Protein AF-A0AAW6KD23-F1 (afdb_monomer)

InterPro domains:
  IPR025369 Domain of unknown function DUF4274 [PF14096] (29-103)

Radius of gyration: 14.16 Å; Cα contacts (8 Å, |Δi|>4): 89; chains: 1; bounding box: 31×31×36 Å

Organism: NCBI:txid1648923

Solvent-accessible surface area (backbone atoms only — not comparable to full-atom values): 6137 Å² total; per-residue (Å²): 133,57,74,65,53,52,53,52,48,51,40,57,77,74,72,50,55,70,71,60,44,31,59,46,42,44,64,50,75,50,46,66,58,53,35,54,47,64,75,67,56,66,69,92,78,51,61,65,51,60,48,22,40,70,68,12,89,44,50,43,70,69,43,51,50,49,53,32,54,75,62,52,39,65,47,57,75,77,39,47,66,60,47,72,70,46,87,52,54,72,60,39,52,52,42,52,53,46,53,49,51,71,68,63,76,112

pLDDT: mean 95.85, std 6.39, range [43.03, 98.5]

Sequence (106 aa):
MDKKDIKFLEELLYNTDKDDLVRVMRNIENPVILHVFAANYNWNSGFEVPKAILENENCNYGTGLLMFHYADGYRMLESPDDVSASALEEWKDFLIETYQKLIFAV

Secondary structure (DSSP, 8-state):
--HHHHHHHHHHHHHS-HHHHHHHHHH---HHHHHHHHHH--GGG-SHHHHHHHHSTT--HHHHHHHHHHTTTHHHHH-HHHHHT-S-HHHHHHHHHHHHHHHH--

Nearest PDB structures (foldseek):
  6sgb-assembly1_FA  TM=5.461E-01  e=7.230E+00  Trypanosoma brucei brucei

Structure (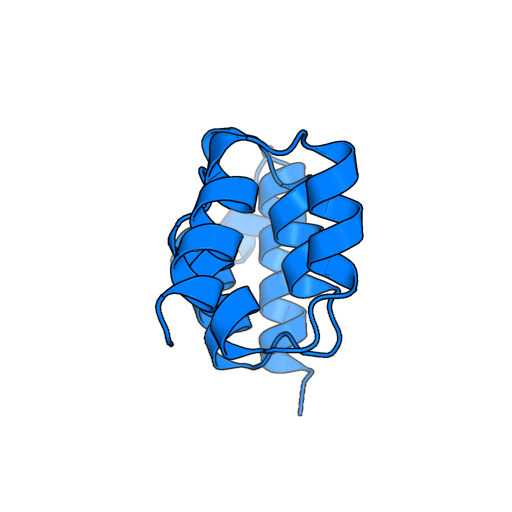mmCIF, N/CA/C/O backbone):
data_AF-A0AAW6KD23-F1
#
_entry.id   AF-A0AAW6KD23-F1
#
loop_
_atom_site.group_PDB
_atom_site.id
_atom_site.type_symbol
_atom_site.label_atom_id
_atom_site.label_alt_id
_atom_site.label_comp_id
_atom_site.label_asym_id
_atom_site.label_entity_id
_atom_site.label_seq_id
_atom_site.pdbx_PDB_ins_code
_atom_site.Cartn_x
_atom_site.Cartn_y
_atom_site.Cartn_z
_atom_site.occupancy
_atom_site.B_iso_or_equiv
_atom_site.auth_seq_id
_atom_site.auth_comp_id
_atom_site.auth_asym_id
_atom_site.auth_atom_id
_atom_site.pdbx_PDB_model_num
ATOM 1 N N . MET A 1 1 ? -15.422 -6.475 12.377 1.00 88.62 1 MET A N 1
ATOM 2 C CA . MET A 1 1 ? -15.276 -5.087 12.844 1.00 88.62 1 MET A CA 1
ATOM 3 C C . MET A 1 1 ? -16.524 -4.679 13.585 1.00 88.62 1 MET A C 1
ATOM 5 O O . MET A 1 1 ? -17.618 -5.022 13.142 1.00 88.62 1 MET A O 1
ATOM 9 N N . ASP A 1 2 ? -16.357 -3.981 14.698 1.00 95.12 2 ASP A N 1
ATOM 10 C CA . ASP A 1 2 ? -17.455 -3.384 15.451 1.00 95.12 2 ASP A CA 1
ATOM 11 C C . ASP A 1 2 ? -17.630 -1.883 15.122 1.00 95.12 2 ASP A C 1
ATOM 13 O O . ASP A 1 2 ? -16.980 -1.332 14.234 1.00 95.12 2 ASP A O 1
ATOM 17 N N . LYS A 1 3 ? -18.544 -1.198 15.822 1.00 96.62 3 LYS A N 1
ATOM 18 C CA . LYS A 1 3 ? -18.787 0.241 15.608 1.00 96.62 3 LYS A CA 1
ATOM 19 C C . LYS A 1 3 ? -17.598 1.127 15.995 1.00 96.62 3 LYS A C 1
ATOM 21 O O . LYS A 1 3 ? -17.474 2.220 15.449 1.00 96.62 3 LYS A O 1
ATOM 26 N N . LYS A 1 4 ? -16.772 0.708 16.957 1.00 97.12 4 LYS A N 1
ATOM 27 C CA . LYS A 1 4 ? -15.589 1.466 17.381 1.00 97.12 4 LYS A CA 1
ATOM 28 C C . LYS A 1 4 ? -14.509 1.375 16.312 1.00 97.12 4 LYS A C 1
ATOM 30 O O . LYS A 1 4 ? -13.943 2.407 15.974 1.00 97.12 4 LYS A O 1
ATOM 35 N N . ASP A 1 5 ? -14.311 0.189 15.739 1.00 97.38 5 ASP A N 1
ATOM 36 C CA . ASP A 1 5 ? -13.397 -0.027 14.613 1.00 97.38 5 ASP A CA 1
ATOM 37 C C . ASP A 1 5 ? -13.757 0.864 13.418 1.00 97.38 5 ASP A C 1
ATOM 39 O O . ASP A 1 5 ? -12.895 1.527 12.848 1.00 97.38 5 ASP A O 1
ATOM 43 N N . ILE A 1 6 ? -15.047 0.911 13.058 1.00 97.19 6 ILE A N 1
ATOM 44 C CA . ILE A 1 6 ? -15.534 1.738 11.943 1.00 97.19 6 ILE A CA 1
ATOM 45 C C . ILE A 1 6 ? -15.266 3.219 12.218 1.00 97.19 6 ILE A C 1
ATOM 47 O O . ILE A 1 6 ? -14.688 3.896 11.377 1.00 97.19 6 ILE A O 1
ATOM 51 N N . LYS A 1 7 ? -15.620 3.711 13.411 1.00 98.12 7 LYS A N 1
ATOM 52 C CA . LYS A 1 7 ? -15.394 5.114 13.777 1.00 98.12 7 LYS A CA 1
ATOM 53 C C . LYS A 1 7 ? -13.905 5.474 13.787 1.00 98.12 7 LYS A C 1
ATOM 55 O O . LYS A 1 7 ? -13.538 6.579 13.406 1.00 98.12 7 LYS A O 1
ATOM 60 N N . PHE A 1 8 ? -13.051 4.552 14.229 1.00 97.94 8 PHE A N 1
ATOM 61 C CA . PHE A 1 8 ? -11.605 4.740 14.190 1.00 97.94 8 PHE A CA 1
ATOM 62 C C . PHE A 1 8 ? -11.094 4.865 12.750 1.00 97.94 8 PHE A C 1
ATOM 64 O O . PHE A 1 8 ? -10.340 5.783 12.453 1.00 97.94 8 PHE A O 1
ATOM 71 N N . LEU A 1 9 ? -11.553 4.004 11.839 1.00 98.25 9 LEU A N 1
ATOM 72 C CA . LEU A 1 9 ? -11.205 4.094 10.420 1.00 98.25 9 LEU A CA 1
ATOM 73 C C . LEU A 1 9 ? -11.694 5.390 9.768 1.00 98.25 9 LEU A C 1
ATOM 75 O O . LEU A 1 9 ? -10.939 5.994 9.015 1.00 98.25 9 LEU A O 1
ATOM 79 N N . GLU A 1 10 ? -12.921 5.829 10.058 1.00 98.00 10 GLU A N 1
ATOM 80 C CA . GLU A 1 10 ? -13.453 7.104 9.557 1.00 98.00 10 GLU A CA 1
ATOM 81 C C . GLU A 1 10 ? -12.585 8.289 10.002 1.00 98.00 10 GLU A C 1
ATOM 83 O O . GLU A 1 10 ? -12.264 9.157 9.191 1.00 98.00 10 GLU A O 1
ATOM 88 N N . GLU A 1 11 ? -12.155 8.298 11.266 1.00 98.31 11 GLU A N 1
ATOM 89 C CA . GLU A 1 11 ? -11.271 9.339 11.792 1.00 98.31 11 GLU A CA 1
ATOM 90 C C . GLU A 1 11 ? -9.926 9.367 11.060 1.00 98.31 11 GLU A C 1
ATOM 92 O O . GLU A 1 11 ? -9.453 10.435 10.665 1.00 98.31 11 GLU A O 1
ATOM 97 N N . LEU A 1 12 ? -9.330 8.196 10.819 1.00 97.94 12 LEU A N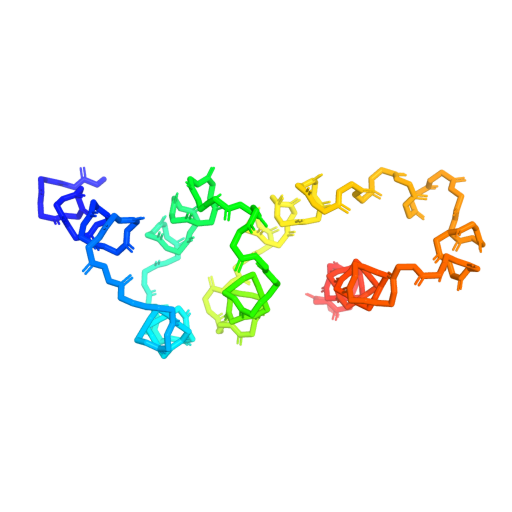 1
ATOM 98 C CA . LEU A 1 12 ? -8.081 8.093 10.069 1.00 97.94 12 LEU A CA 1
ATOM 99 C C . LEU A 1 12 ? -8.260 8.547 8.614 1.00 97.94 12 LEU A C 1
ATOM 101 O O . LEU A 1 12 ? -7.466 9.331 8.109 1.00 97.94 12 LEU A O 1
ATOM 105 N N . LEU A 1 13 ? -9.302 8.077 7.929 1.00 97.44 13 LEU A N 1
ATOM 106 C CA . LEU A 1 13 ? -9.495 8.334 6.499 1.00 97.44 13 LEU A CA 1
ATOM 107 C C . LEU A 1 13 ? -9.827 9.796 6.183 1.00 97.44 13 LEU A C 1
ATOM 109 O O . LEU A 1 13 ? -9.479 10.264 5.098 1.00 97.44 13 LEU A O 1
ATOM 113 N N . TYR A 1 14 ? -10.505 10.504 7.090 1.00 96.50 14 TYR A N 1
ATOM 114 C CA . TYR A 1 14 ? -11.095 11.806 6.768 1.00 96.50 14 TYR A CA 1
ATOM 115 C C . TYR A 1 14 ? -10.650 12.962 7.664 1.00 96.50 14 TYR A C 1
ATOM 117 O O . TYR A 1 14 ? -10.716 14.107 7.221 1.00 96.50 14 TYR A O 1
ATOM 125 N N . ASN A 1 15 ? -10.194 12.690 8.890 1.00 96.81 15 ASN A N 1
ATOM 126 C CA . ASN A 1 15 ? -9.978 13.731 9.902 1.00 96.81 15 ASN A CA 1
ATOM 127 C C . ASN A 1 15 ? -8.550 13.768 10.469 1.00 96.81 15 ASN A C 1
ATOM 129 O O . ASN A 1 15 ? -8.257 14.623 11.301 1.00 96.81 15 ASN A O 1
ATOM 133 N N . THR A 1 16 ? -7.662 12.874 10.030 1.00 96.62 16 THR A N 1
ATOM 134 C CA . THR A 1 16 ? -6.269 12.815 10.498 1.00 96.62 16 THR A CA 1
ATOM 135 C C . THR A 1 16 ? -5.331 13.400 9.446 1.00 96.62 16 THR A C 1
ATOM 137 O O . THR A 1 16 ? -5.473 13.119 8.255 1.00 96.62 16 THR A O 1
ATOM 140 N N . ASP A 1 17 ? -4.370 14.224 9.865 1.00 95.69 17 ASP A N 1
ATOM 141 C CA . ASP A 1 17 ? -3.364 14.762 8.952 1.00 95.69 17 ASP A CA 1
ATOM 142 C C . ASP A 1 17 ? -2.366 13.686 8.494 1.00 95.69 17 ASP A C 1
ATOM 144 O O . ASP A 1 17 ? -2.247 12.602 9.069 1.00 95.69 17 ASP A O 1
ATOM 148 N N . LYS A 1 18 ? -1.645 13.985 7.411 1.00 94.81 18 LYS A N 1
ATOM 149 C CA . LYS A 1 18 ? -0.762 13.023 6.747 1.00 94.81 18 LYS A CA 1
ATOM 150 C C . LYS A 1 18 ? 0.381 12.539 7.650 1.00 94.81 18 LYS A C 1
ATOM 152 O O . LYS A 1 18 ? 0.703 11.351 7.613 1.00 94.81 18 LYS A O 1
ATOM 157 N N . ASP A 1 19 ? 0.979 13.419 8.449 1.00 95.31 19 ASP A N 1
ATOM 158 C CA . ASP A 1 19 ? 2.145 13.072 9.270 1.00 95.31 19 ASP A CA 1
ATOM 159 C C . ASP A 1 19 ? 1.728 12.140 10.415 1.00 95.31 19 ASP A C 1
ATOM 161 O O . ASP A 1 19 ? 2.381 11.122 10.686 1.00 95.31 19 ASP A O 1
ATOM 165 N N . ASP A 1 20 ? 0.581 12.427 11.032 1.00 97.12 20 ASP A N 1
ATOM 166 C CA . ASP A 1 20 ? -0.029 11.550 12.024 1.00 97.12 20 ASP A CA 1
ATOM 167 C C . ASP A 1 20 ? -0.481 10.218 11.409 1.00 97.12 20 ASP A C 1
ATOM 169 O O . ASP A 1 20 ? -0.253 9.163 12.010 1.00 97.12 20 ASP A O 1
ATOM 173 N N . LEU A 1 21 ? -1.028 10.223 10.188 1.00 97.31 21 LEU A N 1
ATOM 174 C CA . LEU A 1 21 ? -1.382 9.000 9.466 1.00 97.31 21 LEU A CA 1
ATOM 175 C C . LEU A 1 21 ? -0.180 8.087 9.240 1.00 97.31 21 LEU A C 1
ATOM 177 O O . LEU A 1 21 ? -0.273 6.892 9.514 1.00 97.31 21 LEU A O 1
ATOM 181 N N . VAL A 1 22 ? 0.954 8.623 8.787 1.00 98.06 22 VAL A N 1
ATOM 182 C CA . VAL A 1 22 ? 2.188 7.844 8.595 1.00 98.06 22 VAL A CA 1
ATOM 183 C C . VAL A 1 22 ? 2.632 7.207 9.914 1.00 98.06 22 VAL A C 1
ATOM 185 O O . VAL A 1 22 ? 2.950 6.014 9.951 1.00 98.06 22 VAL A O 1
ATOM 188 N N . ARG A 1 23 ? 2.611 7.970 11.018 1.00 97.75 23 ARG A N 1
ATOM 189 C CA . ARG A 1 23 ? 2.956 7.449 12.350 1.00 97.75 23 ARG A CA 1
ATOM 190 C C . ARG A 1 23 ? 2.011 6.327 12.772 1.00 97.75 23 ARG A C 1
ATOM 192 O O . ARG A 1 23 ? 2.481 5.300 13.258 1.00 97.75 23 ARG A O 1
ATOM 199 N N . VAL A 1 24 ? 0.703 6.508 12.604 1.00 97.88 24 VAL A N 1
ATOM 200 C CA . VAL A 1 24 ? -0.295 5.498 12.979 1.00 97.88 24 VAL A CA 1
ATOM 201 C C . VAL A 1 24 ? -0.150 4.255 12.105 1.00 97.88 24 VAL A C 1
ATOM 203 O O . VAL A 1 24 ? -0.067 3.156 12.646 1.00 97.88 24 VAL A O 1
ATOM 206 N N . MET A 1 25 ? -0.041 4.404 10.782 1.00 98.19 25 MET A N 1
ATOM 207 C CA . MET A 1 25 ? 0.037 3.278 9.848 1.00 98.19 25 MET A CA 1
ATOM 208 C C . MET A 1 25 ? 1.224 2.364 10.100 1.00 98.19 25 MET A C 1
ATOM 210 O O . MET A 1 25 ? 1.066 1.165 9.924 1.00 98.19 25 MET A O 1
ATOM 214 N N . ARG A 1 26 ? 2.366 2.875 10.567 1.00 97.62 26 ARG A N 1
ATOM 215 C CA . ARG A 1 26 ? 3.516 2.035 10.945 1.00 97.62 26 ARG A CA 1
ATOM 216 C C . ARG A 1 26 ? 3.273 1.168 12.182 1.00 97.62 26 ARG A C 1
ATOM 218 O O . ARG A 1 26 ? 3.959 0.171 12.355 1.00 97.62 26 ARG A O 1
ATOM 225 N N . ASN A 1 27 ? 2.320 1.550 13.034 1.00 97.38 27 ASN A N 1
ATOM 226 C CA . ASN A 1 27 ? 2.112 0.964 14.361 1.00 97.38 27 ASN A CA 1
ATOM 227 C C . ASN A 1 27 ? 0.724 0.324 14.548 1.00 97.38 27 ASN A C 1
ATOM 229 O O . ASN A 1 27 ? 0.400 -0.107 15.651 1.00 97.38 27 ASN A O 1
ATOM 233 N N . ILE A 1 28 ? -0.127 0.262 13.514 1.00 96.75 28 ILE A N 1
ATOM 234 C CA . ILE A 1 28 ? -1.403 -0.462 13.615 1.00 96.75 28 ILE A CA 1
ATOM 235 C C . ILE A 1 28 ? -1.119 -1.946 13.849 1.00 96.75 28 ILE A C 1
ATOM 237 O O . ILE A 1 28 ? -0.547 -2.618 12.993 1.00 96.75 28 ILE A O 1
ATOM 241 N N . GLU A 1 29 ? -1.581 -2.449 14.991 1.00 96.62 29 GLU A N 1
ATOM 242 C CA . GLU A 1 29 ? -1.431 -3.852 15.390 1.00 96.62 29 GLU A CA 1
ATOM 243 C C . GLU A 1 29 ? -2.486 -4.764 14.760 1.00 96.62 29 GLU A C 1
ATOM 245 O O . GLU A 1 29 ? -2.263 -5.955 14.573 1.00 96.62 29 GLU A O 1
ATOM 250 N N . ASN A 1 30 ? -3.665 -4.223 14.436 1.00 97.00 30 ASN A N 1
ATOM 251 C CA . ASN A 1 30 ? -4.750 -5.016 13.876 1.00 97.00 30 ASN A CA 1
ATOM 252 C C . ASN A 1 30 ? -4.616 -5.103 12.342 1.00 97.00 30 ASN A C 1
ATOM 254 O O . ASN A 1 30 ? -4.930 -4.124 11.654 1.00 97.00 30 ASN A O 1
ATOM 258 N N . PRO A 1 31 ? -4.242 -6.267 11.774 1.00 96.69 31 PRO A N 1
ATOM 259 C CA . PRO A 1 31 ? -4.030 -6.407 10.334 1.00 96.69 31 PRO A CA 1
ATOM 260 C C . PRO A 1 31 ? -5.308 -6.183 9.516 1.00 96.69 31 PRO A C 1
ATOM 262 O O . PRO A 1 31 ? -5.229 -5.764 8.364 1.00 96.69 31 PRO A O 1
ATOM 265 N N . VAL A 1 32 ? -6.494 -6.418 10.093 1.00 97.44 32 VAL A N 1
ATOM 266 C CA . VAL A 1 32 ? -7.776 -6.154 9.421 1.00 97.44 32 VAL A CA 1
ATOM 267 C C . VAL A 1 32 ? -8.021 -4.652 9.306 1.00 97.44 32 VAL A C 1
ATOM 269 O O . VAL A 1 32 ? -8.443 -4.192 8.250 1.00 97.44 32 VAL A O 1
ATOM 272 N N . ILE A 1 33 ? -7.721 -3.873 10.350 1.00 98.19 33 ILE A N 1
ATOM 273 C CA . ILE A 1 33 ? -7.832 -2.406 10.295 1.00 98.19 33 ILE A CA 1
ATOM 274 C C . ILE A 1 33 ? -6.834 -1.842 9.287 1.00 98.19 33 ILE A C 1
ATOM 276 O O . ILE A 1 33 ? -7.221 -1.021 8.460 1.00 98.19 33 ILE A O 1
ATOM 280 N N . LEU A 1 34 ? -5.586 -2.325 9.302 1.00 98.31 34 LEU A N 1
ATOM 281 C CA . LEU A 1 34 ? -4.566 -1.916 8.334 1.00 98.31 34 LEU A CA 1
ATOM 282 C C . LEU A 1 34 ? -5.024 -2.193 6.894 1.00 98.31 34 LEU A C 1
ATOM 284 O O . LEU A 1 34 ? -4.942 -1.316 6.037 1.00 98.31 34 LEU A O 1
ATOM 288 N N . HIS A 1 35 ? -5.567 -3.388 6.643 1.00 98.31 35 HIS A N 1
ATOM 289 C CA . HIS A 1 35 ? -6.079 -3.778 5.331 1.00 98.31 35 HIS A CA 1
ATOM 290 C C . HIS A 1 35 ? -7.263 -2.915 4.878 1.00 98.31 35 HIS A C 1
ATOM 292 O O . HIS A 1 35 ? -7.291 -2.434 3.748 1.00 98.31 35 HIS A O 1
ATOM 298 N N . VAL A 1 36 ? -8.249 -2.697 5.754 1.00 98.31 36 VAL A N 1
ATOM 299 C CA . VAL A 1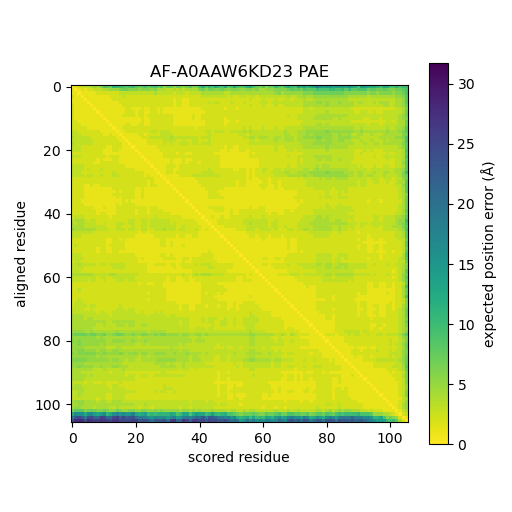 36 ? -9.433 -1.894 5.419 1.00 98.31 36 VAL A CA 1
ATOM 300 C C . VAL A 1 36 ? -9.055 -0.434 5.195 1.00 98.31 36 VAL A C 1
ATOM 302 O O . VAL A 1 36 ? -9.571 0.182 4.264 1.00 98.31 36 VAL A O 1
ATOM 305 N N . PHE A 1 37 ? -8.130 0.114 5.984 1.00 98.50 37 PHE A N 1
ATOM 306 C CA . PHE A 1 37 ? -7.600 1.450 5.738 1.00 98.50 37 PHE A CA 1
ATOM 307 C C . PHE A 1 37 ? -6.922 1.526 4.362 1.00 98.50 37 PHE A C 1
ATOM 309 O O . PHE A 1 37 ? -7.282 2.380 3.555 1.00 98.50 37 PHE A O 1
ATOM 316 N N . ALA A 1 38 ? -6.016 0.592 4.053 1.00 98.25 38 ALA A N 1
ATOM 317 C CA . ALA A 1 38 ? -5.329 0.517 2.762 1.00 98.25 38 ALA A CA 1
ATOM 318 C C . ALA A 1 38 ? -6.305 0.454 1.572 1.00 98.25 38 ALA A C 1
ATOM 320 O O . ALA A 1 38 ? -6.100 1.121 0.557 1.00 98.25 38 ALA A O 1
ATOM 321 N N . ALA A 1 39 ? -7.400 -0.298 1.721 1.00 98.19 39 ALA A N 1
ATOM 322 C CA . ALA A 1 39 ? -8.433 -0.449 0.699 1.00 98.19 39 ALA A CA 1
ATOM 323 C C . ALA A 1 39 ? -9.220 0.838 0.406 1.00 98.19 39 ALA A C 1
ATOM 325 O O . ALA A 1 39 ? -9.787 0.952 -0.680 1.00 98.19 39 ALA A O 1
ATOM 326 N N . ASN A 1 40 ? -9.266 1.779 1.355 1.00 98.00 40 ASN A N 1
ATOM 327 C CA . ASN A 1 40 ? -10.086 2.991 1.282 1.00 98.00 40 ASN A CA 1
ATOM 328 C C . ASN A 1 40 ? -9.267 4.291 1.237 1.00 98.00 40 ASN A C 1
ATOM 330 O O . ASN A 1 40 ? -9.841 5.365 1.057 1.00 98.00 40 ASN A O 1
ATOM 334 N N . TYR A 1 41 ? -7.945 4.217 1.401 1.00 97.81 41 TYR A N 1
ATOM 335 C CA . TYR A 1 41 ? -7.071 5.382 1.332 1.00 97.81 41 TYR A CA 1
ATOM 336 C C . TYR A 1 41 ? -7.141 6.054 -0.048 1.00 97.81 41 TYR A C 1
ATOM 338 O O . TYR A 1 41 ? -7.166 5.388 -1.082 1.00 97.81 41 TYR A O 1
ATOM 346 N N . ASN A 1 42 ? -7.140 7.388 -0.081 1.00 95.81 42 ASN A N 1
ATOM 347 C CA . ASN A 1 42 ? -7.106 8.154 -1.325 1.00 95.81 42 ASN A CA 1
ATOM 348 C C . ASN A 1 42 ? -5.670 8.244 -1.862 1.00 95.81 42 ASN A C 1
ATOM 350 O O . ASN A 1 42 ? -4.893 9.088 -1.427 1.00 95.81 42 ASN A O 1
ATOM 354 N N . TRP A 1 43 ? -5.330 7.429 -2.860 1.00 94.00 43 TRP A N 1
ATOM 355 C CA . TRP A 1 43 ? -3.980 7.380 -3.441 1.00 94.00 43 TRP A CA 1
ATOM 356 C C . TRP A 1 43 ? -3.528 8.690 -4.109 1.00 94.00 43 TRP A C 1
ATOM 358 O O . TRP A 1 43 ? -2.330 8.906 -4.279 1.00 94.00 43 TRP A O 1
ATOM 368 N N . ASN A 1 44 ? -4.448 9.618 -4.405 1.00 94.12 44 ASN A N 1
ATOM 369 C CA . ASN A 1 44 ? -4.083 10.970 -4.851 1.00 94.12 44 ASN A CA 1
ATOM 370 C C . ASN A 1 44 ? -3.348 11.785 -3.767 1.00 94.12 44 ASN A C 1
ATOM 372 O O . ASN A 1 44 ? -2.803 12.844 -4.066 1.00 94.12 44 ASN A O 1
ATOM 376 N N . SER A 1 45 ? -3.332 11.314 -2.517 1.00 93.88 45 SER A N 1
ATOM 377 C CA . SER A 1 45 ? -2.617 11.929 -1.394 1.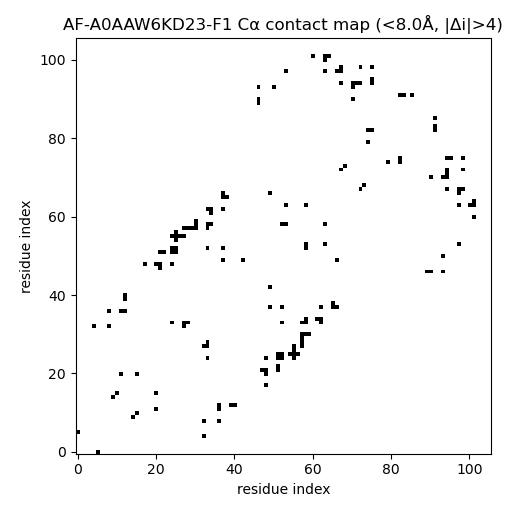00 93.88 45 SER A CA 1
ATOM 378 C C . SER A 1 45 ? -1.133 11.528 -1.308 1.00 93.88 45 SER A C 1
ATOM 380 O O . SER A 1 45 ? -0.443 11.960 -0.384 1.00 93.88 45 SER A O 1
ATOM 382 N N . GLY A 1 46 ? -0.625 10.766 -2.283 1.00 94.12 46 GLY A N 1
ATOM 383 C CA . GLY A 1 46 ? 0.790 10.412 -2.415 1.00 94.12 46 GLY A CA 1
ATOM 384 C C . GLY A 1 46 ? 1.165 9.065 -1.788 1.00 94.12 46 GLY A C 1
ATOM 385 O O . GLY A 1 46 ? 0.324 8.343 -1.255 1.00 94.12 46 GLY A O 1
ATOM 386 N N . PHE A 1 47 ? 2.455 8.720 -1.869 1.00 96.56 47 PHE A N 1
ATOM 387 C CA . PHE A 1 47 ? 2.964 7.384 -1.525 1.00 96.56 47 PHE A CA 1
ATOM 388 C C . PHE A 1 47 ? 3.474 7.226 -0.088 1.00 96.56 47 PHE A C 1
ATOM 390 O O . PHE A 1 47 ? 3.761 6.108 0.325 1.00 96.56 47 PHE A O 1
ATOM 397 N N . GLU A 1 48 ? 3.569 8.294 0.706 1.00 97.19 48 GLU A N 1
ATOM 398 C CA . GLU A 1 48 ? 4.099 8.209 2.079 1.00 97.19 48 GLU A CA 1
ATOM 399 C C . GLU A 1 48 ? 3.283 7.265 2.975 1.00 97.19 48 GLU A C 1
ATOM 401 O O . GLU A 1 48 ? 3.844 6.412 3.663 1.00 97.19 48 GLU A O 1
ATOM 406 N N . VAL A 1 49 ? 1.952 7.375 2.935 1.00 98.00 49 VAL A N 1
ATOM 407 C CA . VAL A 1 49 ? 1.054 6.506 3.708 1.00 98.00 49 VAL A CA 1
ATOM 408 C C . VAL A 1 49 ? 1.054 5.069 3.155 1.00 98.00 49 VAL A C 1
ATOM 410 O O . VAL A 1 49 ? 1.226 4.144 3.949 1.00 98.00 49 VAL A O 1
ATOM 413 N N . PRO A 1 50 ? 0.960 4.829 1.829 1.00 97.94 50 PRO A N 1
ATOM 414 C CA . PRO A 1 50 ? 1.208 3.512 1.240 1.00 97.94 50 PRO A CA 1
ATOM 415 C C . PRO A 1 50 ? 2.526 2.856 1.676 1.00 97.94 50 PRO A C 1
ATOM 417 O O . PRO A 1 50 ? 2.533 1.674 2.020 1.00 97.94 50 PRO A O 1
ATOM 420 N N . LYS A 1 51 ? 3.634 3.608 1.707 1.00 97.69 51 LYS A N 1
ATOM 421 C CA . LYS A 1 51 ? 4.938 3.109 2.173 1.00 97.69 51 LYS A CA 1
ATOM 422 C C . LYS A 1 51 ? 4.886 2.726 3.649 1.00 97.69 51 LYS A C 1
ATOM 424 O O . LYS A 1 51 ? 5.299 1.627 4.003 1.00 97.69 51 LYS A O 1
ATOM 429 N N . ALA A 1 52 ? 4.283 3.565 4.491 1.00 98.00 52 ALA A N 1
ATOM 430 C CA . ALA A 1 52 ? 4.075 3.263 5.907 1.00 98.00 52 ALA A CA 1
ATOM 431 C C . ALA A 1 52 ? 3.256 1.978 6.133 1.00 98.00 52 ALA A C 1
ATOM 433 O O . ALA A 1 52 ? 3.565 1.207 7.039 1.00 98.00 52 ALA A O 1
ATOM 434 N N . ILE A 1 53 ? 2.244 1.722 5.295 1.00 98.12 53 ILE A N 1
ATOM 435 C CA . ILE A 1 53 ? 1.468 0.474 5.322 1.00 98.12 53 ILE A CA 1
ATOM 436 C C . ILE A 1 53 ? 2.362 -0.719 4.974 1.00 98.12 53 ILE A C 1
ATOM 438 O O . ILE A 1 53 ? 2.320 -1.722 5.676 1.00 98.12 53 ILE A O 1
ATOM 442 N N . LEU A 1 54 ? 3.188 -0.627 3.925 1.00 96.88 54 LEU A N 1
ATOM 443 C CA . LEU A 1 54 ? 4.108 -1.706 3.542 1.00 96.88 54 LEU A CA 1
ATOM 444 C C . LEU A 1 54 ? 5.210 -1.964 4.575 1.00 96.88 54 LEU A C 1
ATOM 446 O O . LEU A 1 54 ? 5.699 -3.089 4.673 1.00 96.88 54 LEU A O 1
ATOM 450 N N . GLU A 1 55 ? 5.640 -0.937 5.302 1.00 96.06 55 GLU A N 1
ATOM 451 C CA . GLU A 1 55 ? 6.650 -1.017 6.364 1.00 96.06 55 GLU A CA 1
ATOM 452 C C . GLU A 1 55 ? 6.106 -1.593 7.680 1.00 96.06 55 GLU A C 1
ATOM 454 O O . GLU A 1 55 ? 6.899 -2.047 8.501 1.00 96.06 55 GLU A O 1
ATOM 459 N N . ASN A 1 56 ? 4.786 -1.600 7.889 1.00 97.69 56 ASN A N 1
ATOM 460 C CA . ASN A 1 56 ? 4.173 -2.138 9.103 1.00 97.69 56 ASN A CA 1
ATOM 461 C C . ASN A 1 56 ? 4.389 -3.662 9.206 1.00 97.69 56 ASN A C 1
ATOM 463 O O . ASN A 1 56 ? 4.110 -4.403 8.264 1.00 97.69 56 ASN A O 1
ATOM 467 N N . GLU A 1 57 ? 4.817 -4.142 10.377 1.00 95.94 57 GLU A N 1
ATOM 468 C CA . GLU A 1 57 ? 5.049 -5.568 10.668 1.00 95.94 57 GLU A CA 1
ATOM 469 C C . GLU A 1 57 ? 3.791 -6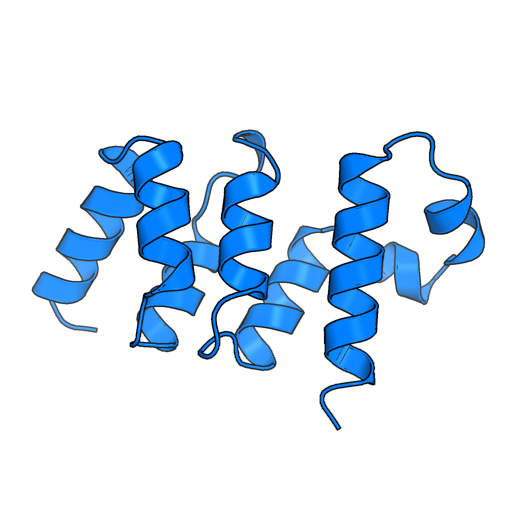.445 10.503 1.00 95.94 57 GLU A C 1
ATOM 471 O O . GLU A 1 57 ? 3.884 -7.635 10.212 1.00 95.94 57 GLU A O 1
ATOM 476 N N . ASN A 1 58 ? 2.603 -5.852 10.635 1.00 97.12 58 ASN A N 1
ATOM 477 C CA . ASN A 1 58 ? 1.301 -6.493 10.446 1.00 97.12 58 ASN A CA 1
ATOM 478 C C . ASN A 1 58 ? 0.789 -6.409 8.996 1.00 97.12 58 ASN A C 1
ATOM 480 O O . ASN A 1 58 ? -0.333 -6.846 8.709 1.00 97.12 58 ASN A O 1
ATOM 484 N N . CYS A 1 59 ? 1.583 -5.868 8.064 1.00 97.00 59 CYS A N 1
ATOM 485 C CA . CYS A 1 59 ? 1.294 -5.922 6.636 1.00 97.00 59 CYS A CA 1
ATOM 486 C C . CYS A 1 59 ? 1.460 -7.353 6.122 1.00 97.00 59 CYS A C 1
ATOM 488 O O . CYS A 1 59 ? 2.535 -7.795 5.721 1.00 97.00 59 CYS A O 1
ATOM 490 N N . ASN A 1 60 ? 0.362 -8.103 6.160 1.00 94.44 60 ASN A N 1
ATOM 491 C CA . ASN A 1 60 ? 0.335 -9.463 5.650 1.00 94.44 60 ASN A CA 1
ATOM 492 C C . ASN A 1 60 ? 0.315 -9.499 4.112 1.00 94.44 60 ASN A C 1
ATOM 494 O O . ASN A 1 60 ? 0.083 -8.495 3.434 1.00 94.44 60 ASN A O 1
ATOM 498 N N . TYR A 1 61 ? 0.487 -10.702 3.564 1.00 95.75 61 TYR A N 1
ATOM 499 C CA . TYR A 1 61 ? 0.504 -10.940 2.121 1.00 95.75 61 TYR A CA 1
ATOM 500 C C . TYR A 1 61 ? -0.742 -10.404 1.396 1.00 95.75 61 TYR A C 1
ATOM 502 O O . TYR A 1 61 ? -0.632 -9.858 0.305 1.00 95.75 61 TYR A O 1
ATOM 510 N N . GLY A 1 62 ? -1.928 -10.501 2.010 1.00 96.69 62 GLY A N 1
ATOM 511 C CA . GLY A 1 62 ? -3.172 -9.992 1.427 1.00 96.69 62 GLY A CA 1
ATOM 512 C C . GLY A 1 62 ? -3.191 -8.467 1.299 1.00 96.69 62 GLY A C 1
ATOM 513 O O . GLY A 1 62 ? -3.603 -7.942 0.268 1.00 96.69 62 GLY A O 1
ATOM 514 N N . THR A 1 63 ? -2.707 -7.748 2.314 1.00 98.00 63 THR A N 1
ATOM 515 C CA . THR A 1 63 ? -2.534 -6.289 2.240 1.00 98.00 63 THR A CA 1
ATOM 516 C C . THR A 1 63 ? -1.448 -5.917 1.236 1.00 98.00 63 THR A C 1
ATOM 518 O O . THR A 1 63 ? -1.685 -5.052 0.401 1.00 98.00 63 THR A O 1
ATOM 521 N N . GLY A 1 64 ? -0.303 -6.606 1.230 1.00 97.75 64 GLY A N 1
ATOM 522 C CA . GLY A 1 64 ? 0.746 -6.383 0.229 1.00 97.75 64 GLY A CA 1
ATOM 523 C C . GLY A 1 64 ? 0.253 -6.577 -1.211 1.00 97.75 64 GLY A C 1
ATOM 524 O O . GLY A 1 64 ? 0.520 -5.740 -2.070 1.00 97.75 64 GLY A O 1
ATOM 525 N N . LEU A 1 65 ? -0.532 -7.628 -1.471 1.00 98.12 65 LEU A N 1
ATOM 526 C CA . LEU A 1 65 ? -1.145 -7.875 -2.780 1.00 98.12 65 LEU A CA 1
ATOM 527 C C . LEU A 1 65 ? -2.140 -6.783 -3.179 1.00 98.12 65 LEU A C 1
ATOM 529 O O . LEU A 1 65 ? -2.172 -6.387 -4.342 1.00 98.12 65 LEU A O 1
ATOM 533 N N . LEU A 1 66 ? -2.942 -6.290 -2.233 1.00 98.25 66 LEU A N 1
ATOM 534 C CA . LEU A 1 66 ? -3.845 -5.167 -2.474 1.00 98.25 66 LEU A CA 1
ATOM 535 C C . LEU A 1 66 ? -3.059 -3.914 -2.882 1.00 98.25 66 LEU A C 1
ATOM 537 O O . LEU A 1 66 ? -3.394 -3.285 -3.884 1.00 98.25 66 LEU A O 1
ATOM 541 N N . MET A 1 67 ? -1.988 -3.589 -2.150 1.00 98.12 67 MET A N 1
ATOM 542 C CA . MET A 1 67 ? -1.117 -2.455 -2.473 1.00 98.12 67 MET A CA 1
ATOM 543 C C . MET A 1 67 ? -0.465 -2.620 -3.847 1.00 98.12 67 MET A C 1
ATOM 545 O O . MET A 1 67 ? -0.431 -1.671 -4.625 1.00 98.12 67 MET A O 1
ATOM 549 N N . PHE A 1 68 ? -0.005 -3.828 -4.178 1.00 98.12 68 PHE A N 1
ATOM 550 C CA . PHE A 1 68 ? 0.552 -4.145 -5.491 1.00 98.12 68 PHE A CA 1
ATOM 551 C C . PHE A 1 68 ? -0.475 -3.953 -6.607 1.00 98.12 68 PHE A C 1
ATOM 553 O O . PHE A 1 68 ? -0.171 -3.343 -7.627 1.00 98.12 68 PHE A O 1
ATOM 560 N N . HIS A 1 69 ? -1.706 -4.426 -6.408 1.00 97.88 69 HIS A N 1
ATOM 561 C CA . HIS A 1 69 ? -2.784 -4.244 -7.373 1.00 97.88 69 HIS A CA 1
ATOM 562 C C . HIS A 1 69 ? -3.105 -2.759 -7.597 1.00 97.88 69 HIS A C 1
ATOM 564 O O . HIS A 1 69 ? -3.166 -2.314 -8.741 1.00 97.88 69 HIS A O 1
ATOM 570 N N . TYR A 1 70 ? -3.260 -1.986 -6.520 1.00 97.44 70 TYR A N 1
ATOM 571 C CA . TYR A 1 70 ? -3.568 -0.555 -6.594 1.00 97.44 70 TYR A CA 1
ATOM 572 C C . TYR A 1 70 ? -2.425 0.285 -7.174 1.00 97.44 70 TYR A C 1
ATOM 574 O O . TYR A 1 70 ? -2.686 1.286 -7.838 1.00 97.44 70 TYR A O 1
ATOM 582 N N . ALA A 1 71 ? -1.176 -0.149 -7.008 1.00 96.94 71 ALA A N 1
ATOM 583 C CA . ALA A 1 71 ? -0.010 0.462 -7.642 1.00 96.94 71 ALA A CA 1
ATOM 584 C C . ALA A 1 71 ? 0.189 0.052 -9.112 1.00 96.94 71 ALA A C 1
ATOM 586 O O . ALA A 1 71 ? 1.254 0.310 -9.669 1.00 96.94 71 ALA A O 1
ATOM 587 N N . ASP A 1 72 ? -0.809 -0.567 -9.747 1.00 96.81 72 ASP A N 1
ATOM 588 C CA . ASP A 1 72 ? -0.741 -1.054 -11.129 1.00 96.81 72 ASP A CA 1
ATOM 589 C C . ASP A 1 72 ? 0.324 -2.142 -11.345 1.00 96.81 72 ASP A C 1
ATOM 591 O O . ASP A 1 72 ? 1.053 -2.188 -12.339 1.00 96.81 72 ASP A O 1
ATOM 595 N N . GLY A 1 73 ? 0.414 -3.065 -10.387 1.00 97.44 73 GLY A N 1
ATOM 596 C CA . GLY A 1 73 ? 1.401 -4.137 -10.411 1.00 97.44 73 GLY A CA 1
ATOM 597 C C . GLY A 1 73 ? 1.239 -5.139 -11.546 1.00 97.44 73 GLY A C 1
ATOM 598 O O . GLY A 1 73 ? 2.186 -5.856 -11.858 1.00 97.44 73 GLY A O 1
ATOM 599 N N . TYR A 1 74 ? 0.104 -5.135 -12.248 1.00 97.06 74 TYR A N 1
ATOM 600 C CA . TYR A 1 74 ? -0.032 -5.883 -13.496 1.00 97.06 74 TYR A CA 1
ATOM 601 C C . TYR A 1 74 ? 1.074 -5.513 -14.503 1.00 97.06 74 TYR A C 1
ATOM 603 O O . TYR A 1 74 ? 1.652 -6.407 -15.117 1.00 97.06 74 TYR A O 1
ATOM 611 N N . ARG A 1 75 ? 1.469 -4.232 -14.588 1.00 96.81 75 ARG A N 1
ATOM 612 C CA . ARG A 1 75 ? 2.575 -3.797 -15.460 1.00 96.81 75 ARG A CA 1
ATOM 613 C C . ARG A 1 75 ? 3.919 -4.416 -15.092 1.00 96.81 75 ARG A C 1
ATOM 615 O O . ARG A 1 75 ? 4.695 -4.727 -15.985 1.00 96.81 75 ARG A O 1
ATOM 622 N N . MET A 1 76 ? 4.188 -4.628 -13.802 1.00 96.88 76 MET A N 1
ATOM 623 C CA . MET A 1 76 ? 5.412 -5.307 -13.359 1.00 96.88 76 MET A CA 1
ATOM 624 C C . MET A 1 76 ? 5.457 -6.765 -13.838 1.00 96.88 76 MET A C 1
ATOM 626 O O . MET A 1 76 ? 6.534 -7.297 -14.087 1.00 96.88 76 MET A O 1
ATOM 630 N N . LEU A 1 77 ? 4.295 -7.410 -13.978 1.00 96.25 77 LEU A N 1
ATOM 631 C CA . LEU A 1 77 ? 4.191 -8.789 -14.458 1.00 96.25 77 LEU A CA 1
ATOM 632 C C . LEU A 1 77 ? 4.262 -8.893 -15.987 1.00 96.25 77 LEU A C 1
ATOM 634 O O . LEU A 1 77 ? 4.787 -9.875 -16.503 1.00 96.25 77 LEU A O 1
ATOM 638 N N . GLU A 1 78 ? 3.716 -7.909 -16.703 1.00 97.62 78 GLU A N 1
ATOM 639 C CA . GLU A 1 78 ? 3.652 -7.900 -18.169 1.00 97.62 78 GLU A CA 1
ATOM 640 C C . GLU A 1 78 ? 4.936 -7.352 -18.814 1.00 97.62 78 GLU A C 1
ATOM 642 O O . GLU A 1 78 ? 5.479 -7.977 -19.725 1.00 97.62 78 GLU A O 1
ATOM 647 N N . SER A 1 79 ? 5.441 -6.222 -18.307 1.00 96.56 79 SER A N 1
ATOM 648 C CA . SER A 1 79 ? 6.556 -5.461 -18.887 1.00 96.56 79 SER A CA 1
ATOM 649 C C . SER A 1 79 ? 7.446 -4.829 -17.797 1.00 96.56 79 SER A C 1
ATOM 651 O O . SER A 1 79 ? 7.465 -3.605 -17.634 1.00 96.56 79 SER A O 1
ATOM 653 N N . PRO A 1 80 ? 8.222 -5.622 -17.034 1.00 95.56 80 PRO A N 1
ATOM 654 C CA . PRO A 1 80 ? 9.089 -5.103 -15.967 1.00 95.56 80 PRO A CA 1
ATOM 655 C C . PRO A 1 80 ? 10.171 -4.127 -16.466 1.00 95.56 80 PRO A C 1
ATOM 657 O O . PRO A 1 80 ? 10.570 -3.216 -15.732 1.00 95.56 80 PRO A O 1
ATOM 660 N N . ASP A 1 81 ? 10.621 -4.273 -17.716 1.00 96.88 81 ASP A N 1
ATOM 661 C CA . ASP A 1 81 ? 11.581 -3.355 -18.340 1.00 96.88 81 ASP A CA 1
ATOM 662 C C . ASP A 1 81 ? 10.979 -1.952 -18.531 1.00 96.88 81 ASP A C 1
ATOM 664 O O . ASP A 1 81 ? 11.642 -0.953 -18.249 1.00 96.88 81 ASP A O 1
ATOM 668 N N . ASP A 1 82 ? 9.698 -1.866 -18.912 1.00 96.81 82 ASP A N 1
ATOM 669 C CA . ASP A 1 82 ? 8.983 -0.591 -19.060 1.00 96.81 82 ASP A CA 1
ATOM 670 C C . ASP A 1 82 ? 8.777 0.092 -17.703 1.00 96.81 82 ASP A C 1
ATOM 672 O O . ASP A 1 82 ? 8.931 1.310 -17.586 1.00 96.81 82 ASP A O 1
ATOM 676 N N . VAL A 1 83 ? 8.474 -0.684 -16.653 1.00 97.25 83 VAL A N 1
ATOM 677 C CA . VAL A 1 83 ? 8.402 -0.154 -15.281 1.00 97.25 83 VAL A CA 1
ATOM 678 C C . VAL A 1 83 ? 9.754 0.427 -14.872 1.00 97.25 83 VAL A C 1
ATOM 680 O O . VAL A 1 83 ? 9.818 1.554 -14.382 1.00 97.25 83 VAL A O 1
ATOM 683 N N . SER A 1 84 ? 10.838 -0.307 -15.126 1.00 95.50 84 SER A N 1
ATOM 684 C CA . SER A 1 84 ? 12.202 0.106 -14.775 1.00 95.50 84 SER A CA 1
ATOM 685 C C . SER A 1 84 ? 12.654 1.361 -15.533 1.00 95.50 84 SER A C 1
ATOM 687 O O . SER A 1 84 ? 13.367 2.197 -14.976 1.00 95.50 84 SER A O 1
ATOM 689 N N . ALA A 1 85 ? 12.213 1.523 -16.783 1.00 97.12 85 ALA A N 1
ATOM 690 C CA . ALA A 1 85 ? 12.502 2.685 -17.623 1.00 97.12 85 ALA A CA 1
ATOM 691 C C . ALA A 1 85 ? 11.588 3.899 -17.357 1.00 97.12 85 ALA A C 1
ATOM 693 O O . ALA A 1 85 ? 11.800 4.966 -17.940 1.00 97.12 85 ALA A O 1
ATOM 694 N N . SER A 1 86 ? 10.572 3.764 -16.499 1.00 97.44 86 SER A N 1
ATOM 695 C CA . SER A 1 86 ? 9.623 4.839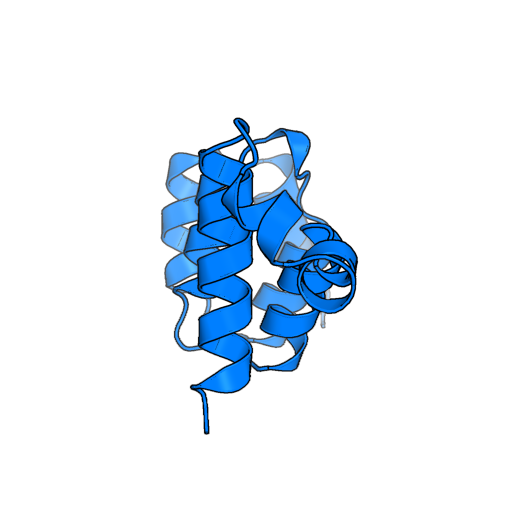 -16.207 1.00 97.44 86 SER A CA 1
ATOM 696 C C . SER A 1 86 ? 10.293 6.046 -15.545 1.00 97.44 86 SER A C 1
ATOM 698 O O . SER A 1 86 ? 11.087 5.912 -14.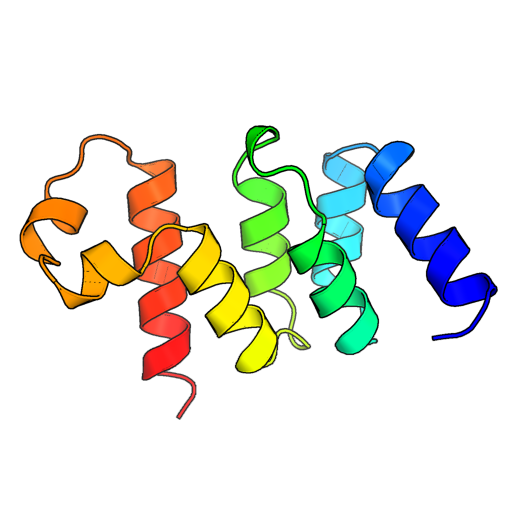611 1.00 97.44 86 SER A O 1
ATOM 700 N N . ALA A 1 87 ? 9.893 7.242 -15.988 1.00 97.88 87 ALA A N 1
ATOM 701 C CA . ALA A 1 87 ? 10.285 8.518 -15.387 1.00 97.88 87 ALA A CA 1
ATOM 702 C C . ALA A 1 87 ? 9.485 8.863 -14.111 1.00 97.88 87 ALA A C 1
ATOM 704 O O . ALA A 1 87 ? 9.770 9.863 -13.454 1.00 97.88 87 ALA A O 1
ATOM 705 N N . LEU A 1 88 ? 8.462 8.071 -13.763 1.00 96.69 88 LEU A N 1
ATOM 706 C CA . LEU A 1 88 ? 7.672 8.247 -12.542 1.00 96.69 88 LEU A CA 1
ATOM 707 C C . LEU A 1 88 ? 8.385 7.576 -11.360 1.00 96.69 88 LEU A C 1
ATOM 709 O O . LEU A 1 88 ? 7.978 6.501 -10.926 1.00 96.69 88 LEU A O 1
ATOM 713 N N . GLU A 1 89 ? 9.450 8.208 -10.867 1.00 95.81 89 GLU A N 1
ATOM 714 C CA . GLU A 1 89 ? 10.356 7.645 -9.851 1.00 95.81 89 GLU A CA 1
ATOM 715 C C . GLU A 1 89 ? 9.619 7.139 -8.600 1.00 95.81 89 GLU A C 1
ATOM 717 O O . GLU A 1 89 ? 9.743 5.970 -8.257 1.00 95.81 89 GLU A O 1
ATOM 722 N N . GLU A 1 90 ? 8.761 7.954 -7.971 1.00 95.69 90 GLU A N 1
ATOM 723 C CA . GLU A 1 90 ? 8.064 7.542 -6.738 1.00 95.69 90 GLU A CA 1
ATOM 724 C C . GLU A 1 90 ? 7.165 6.313 -6.925 1.00 95.69 90 GLU A C 1
ATOM 726 O O . GLU A 1 90 ? 7.124 5.433 -6.063 1.00 95.69 90 GLU A O 1
ATOM 731 N N . TRP A 1 91 ? 6.452 6.249 -8.053 1.00 97.38 91 TRP A N 1
ATOM 732 C CA . TRP A 1 91 ? 5.602 5.110 -8.391 1.00 97.38 91 TRP A CA 1
ATOM 733 C C . TRP A 1 91 ? 6.440 3.871 -8.712 1.00 97.38 91 TRP A C 1
ATOM 735 O O . TRP A 1 91 ? 6.139 2.786 -8.215 1.00 97.38 91 TRP A O 1
ATOM 745 N N . LYS A 1 92 ? 7.495 4.038 -9.517 1.00 97.25 92 LYS A N 1
ATOM 746 C CA . LYS A 1 92 ? 8.425 2.971 -9.895 1.00 97.25 92 LYS A CA 1
ATOM 747 C C . LYS A 1 92 ? 9.058 2.348 -8.653 1.00 97.25 92 LYS A C 1
ATOM 749 O O . LYS A 1 92 ? 8.991 1.132 -8.492 1.00 97.25 92 LYS A O 1
ATOM 754 N N . ASP A 1 93 ? 9.601 3.175 -7.765 1.00 96.62 93 ASP A N 1
ATOM 755 C CA . ASP A 1 93 ? 10.240 2.732 -6.527 1.00 96.62 93 ASP A CA 1
ATOM 756 C C . ASP A 1 93 ? 9.243 1.983 -5.645 1.00 96.62 93 ASP A C 1
ATOM 758 O O . ASP A 1 93 ? 9.503 0.852 -5.235 1.00 96.62 93 ASP A O 1
ATOM 762 N N . PHE A 1 94 ? 8.056 2.561 -5.428 1.00 97.50 94 PHE A N 1
ATOM 763 C CA . PHE A 1 94 ? 7.006 1.918 -4.644 1.00 97.50 94 PHE A CA 1
ATOM 764 C C . PHE A 1 94 ? 6.617 0.547 -5.211 1.00 97.50 94 PHE A C 1
ATOM 766 O O . PHE A 1 94 ? 6.482 -0.431 -4.470 1.00 97.50 94 PHE A O 1
ATOM 773 N N . LEU A 1 95 ? 6.430 0.456 -6.529 1.00 97.69 95 LEU A N 1
ATOM 774 C CA . LEU A 1 95 ? 6.000 -0.776 -7.173 1.00 97.69 95 LEU A CA 1
ATOM 775 C C . LEU A 1 95 ? 7.088 -1.861 -7.117 1.00 97.69 95 LEU A C 1
ATOM 777 O O . LEU A 1 95 ? 6.775 -3.017 -6.821 1.00 97.69 95 LEU A O 1
ATOM 781 N N . ILE A 1 96 ? 8.356 -1.496 -7.342 1.00 96.31 96 ILE A N 1
ATOM 782 C CA . ILE A 1 96 ? 9.505 -2.406 -7.218 1.00 96.31 96 ILE A CA 1
ATOM 783 C C . ILE A 1 96 ? 9.634 -2.916 -5.780 1.00 96.31 96 ILE A C 1
ATOM 785 O O . ILE A 1 96 ? 9.736 -4.126 -5.575 1.00 96.31 96 ILE A O 1
ATOM 789 N N . GLU A 1 97 ? 9.577 -2.029 -4.786 1.00 95.38 97 GLU A N 1
ATOM 790 C CA . GLU A 1 97 ? 9.645 -2.396 -3.366 1.00 95.38 97 GLU A CA 1
ATOM 791 C C . GLU A 1 97 ? 8.510 -3.354 -2.978 1.00 95.38 97 GLU A C 1
ATOM 793 O O . GLU A 1 97 ? 8.740 -4.376 -2.324 1.00 95.38 97 GLU A O 1
ATOM 798 N N . THR A 1 98 ? 7.284 -3.063 -3.423 1.00 96.94 98 THR A N 1
ATOM 799 C CA . THR A 1 98 ? 6.114 -3.913 -3.160 1.00 96.94 98 THR A CA 1
ATOM 800 C C . THR A 1 98 ? 6.290 -5.298 -3.782 1.00 96.94 98 THR A C 1
ATOM 802 O O . THR A 1 98 ? 6.064 -6.311 -3.119 1.00 96.94 98 THR A O 1
ATOM 805 N N . TYR A 1 99 ? 6.726 -5.355 -5.043 1.00 96.88 99 TYR A N 1
ATOM 806 C CA . TYR A 1 99 ? 6.964 -6.605 -5.763 1.00 96.88 99 TYR A CA 1
ATOM 807 C C . TYR A 1 99 ? 8.039 -7.461 -5.084 1.00 96.88 99 TYR A C 1
ATOM 809 O O . TYR A 1 99 ? 7.839 -8.655 -4.856 1.00 96.88 99 TYR A O 1
ATOM 817 N N . GLN A 1 100 ? 9.155 -6.842 -4.690 1.00 94.12 100 GLN A N 1
ATOM 818 C CA . GLN A 1 100 ? 10.229 -7.518 -3.966 1.00 94.12 100 GLN A CA 1
ATOM 819 C C . GLN A 1 100 ? 9.741 -8.073 -2.626 1.00 94.12 100 GLN A C 1
ATOM 821 O O . GLN A 1 100 ? 9.991 -9.241 -2.330 1.00 94.12 100 GLN A O 1
ATOM 826 N N . LYS A 1 101 ? 8.992 -7.288 -1.839 1.00 92.44 101 LYS A N 1
ATOM 827 C CA . LYS A 1 101 ? 8.399 -7.773 -0.583 1.00 92.44 101 LYS A CA 1
ATOM 828 C C . LYS A 1 101 ? 7.503 -8.990 -0.805 1.00 92.44 101 LYS A C 1
ATOM 830 O O . LYS A 1 101 ? 7.562 -9.925 -0.018 1.00 92.44 101 LYS A O 1
ATOM 835 N N . LEU A 1 102 ? 6.704 -9.014 -1.871 1.00 95.06 102 LEU A N 1
ATOM 836 C CA . LEU A 1 102 ? 5.814 -10.142 -2.158 1.00 95.06 102 LEU A CA 1
ATOM 837 C C . LEU A 1 102 ? 6.555 -11.424 -2.557 1.00 95.06 102 LEU A C 1
ATOM 839 O O . LEU A 1 102 ? 6.069 -12.512 -2.258 1.00 95.06 102 LEU A O 1
ATOM 843 N N . ILE A 1 103 ? 7.709 -11.315 -3.218 1.00 92.31 103 ILE A N 1
ATOM 844 C CA . ILE A 1 103 ? 8.492 -12.478 -3.669 1.00 92.31 103 ILE A CA 1
ATOM 845 C C . ILE A 1 103 ? 9.431 -13.000 -2.583 1.00 92.31 103 ILE A C 1
ATOM 847 O O . ILE A 1 103 ? 9.611 -14.209 -2.467 1.00 92.31 103 ILE A O 1
ATOM 851 N N . PHE A 1 104 ? 10.035 -12.103 -1.804 1.00 81.31 104 PHE A N 1
ATOM 852 C CA . PHE A 1 104 ? 11.067 -12.447 -0.824 1.00 81.31 104 PHE A CA 1
ATOM 853 C C . PHE A 1 104 ? 10.551 -12.542 0.618 1.00 81.31 1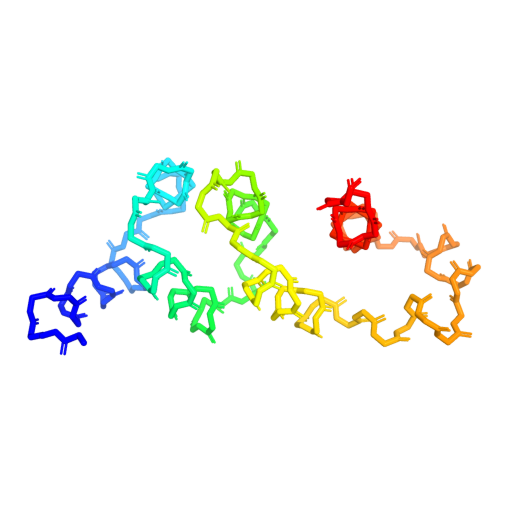04 PHE 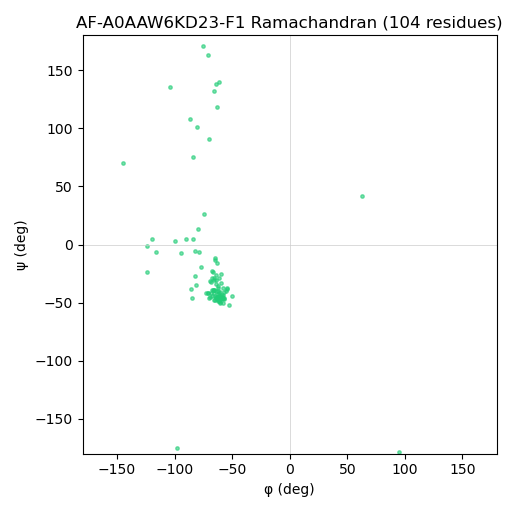A C 1
ATOM 855 O O . PHE A 1 104 ? 11.338 -12.812 1.518 1.00 81.31 104 PHE A O 1
ATOM 862 N N . ALA A 1 105 ? 9.247 -12.377 0.863 1.00 64.31 105 ALA A N 1
ATOM 863 C CA . ALA A 1 105 ? 8.615 -12.726 2.143 1.00 64.31 105 ALA A CA 1
ATOM 864 C C . ALA A 1 105 ? 8.436 -14.253 2.343 1.00 64.31 105 ALA A C 1
ATOM 866 O O . ALA A 1 105 ? 7.525 -14.674 3.059 1.00 64.31 105 ALA A O 1
ATOM 867 N N . VAL A 1 106 ? 9.286 -15.071 1.708 1.00 43.03 106 VAL A N 1
ATOM 868 C CA . VAL A 1 106 ? 9.317 -16.544 1.782 1.00 43.03 106 VAL A CA 1
ATOM 869 C C . VAL A 1 106 ? 10.620 -17.004 2.418 1.00 43.03 106 VAL A C 1
ATOM 871 O O . VAL A 1 106 ? 11.687 -16.535 1.961 1.00 43.03 106 VAL A O 1
#

Mean predicted aligned error: 2.76 Å

Foldseek 3Di:
DDPVLVVVLCCLQPPDDPVVLLVCLQPDPDLVSLQVSLLRHDCVVDCSNVVSNVNHPSNDLVSLVSSLVVLVVVCCVVPVVVLVVDPPVRSSVSNVVSVCCNVPVD